Protein AF-F3CH17-F1 (afdb_monomer)

Organism: NCBI:txid875330

Solvent-accessible surface area (backbone atoms only — not comparable to full-atom values): 3730 Å² total; per-residue (Å²): 107,43,43,47,56,51,25,63,70,32,42,90,76,80,41,65,62,71,54,47,30,92,53,27,90,70,40,37,49,70,55,32,59,76,65,48,33,41,28,93,57,26,91,81,58,33,34,29,72,72,73,59,91,79,84,89,80,90,64,99,115

InterPro domains:
  IPR006094 FAD linked oxidase, N-terminal [PF01565] (5-59)
  IPR016169 FAD-binding, type PCMH, subdomain 2 [G3DSA:3.30.465.10] (1-61)
  IPR036318 FAD-binding, type PCMH-like superfamily [SSF56176] (1-59)
  IPR051914 FAD-linked Oxidoreductase/Transferase Type 4 [PTHR42934] (1-59)

Radius of gyration: 11.89 Å; Cα contacts (8 Å, |Δi|>4): 75; chains: 1; bounding box: 33×21×34 Å

Foldseek 3Di:
DAQQVQQVVCVVVVDGQQFDDPCSVPDDLVVQVVVQGHHPCCVPQNTSVSRDDDDDDDDPD

Structure (mmCIF, N/CA/C/O backbone):
data_AF-F3CH17-F1
#
_entry.id   AF-F3CH17-F1
#
loop_
_atom_site.group_PDB
_atom_site.id
_atom_site.type_symbol
_atom_site.label_atom_id
_atom_site.label_alt_id
_atom_site.label_comp_id
_atom_site.label_asym_id
_atom_site.label_entity_id
_atom_site.label_seq_id
_atom_site.pdbx_PDB_ins_code
_atom_site.Cartn_x
_atom_site.Cartn_y
_atom_site.Cartn_z
_atom_site.occupancy
_atom_site.B_iso_or_equiv
_atom_site.auth_seq_id
_atom_site.auth_comp_id
_atom_site.auth_asym_id
_atom_site.auth_atom_id
_atom_site.pdbx_PDB_model_num
ATOM 1 N N . VAL A 1 1 ? -7.706 -5.699 0.392 1.00 93.62 1 VAL A N 1
ATOM 2 C CA . VAL A 1 1 ? -6.872 -5.681 -0.838 1.00 93.62 1 VAL A CA 1
ATOM 3 C C . VAL A 1 1 ? -5.410 -5.572 -0.446 1.00 93.62 1 VAL A C 1
ATOM 5 O O . VAL A 1 1 ? -5.102 -4.797 0.453 1.00 93.62 1 VAL A O 1
ATOM 8 N N . ARG A 1 2 ? -4.548 -6.375 -1.072 1.00 97.62 2 ARG A N 1
ATOM 9 C CA . ARG A 1 2 ? -3.103 -6.441 -0.808 1.00 97.62 2 ARG A CA 1
ATOM 10 C C . ARG A 1 2 ? -2.365 -5.338 -1.565 1.00 97.62 2 ARG A C 1
ATOM 12 O O . ARG A 1 2 ? -2.746 -5.067 -2.700 1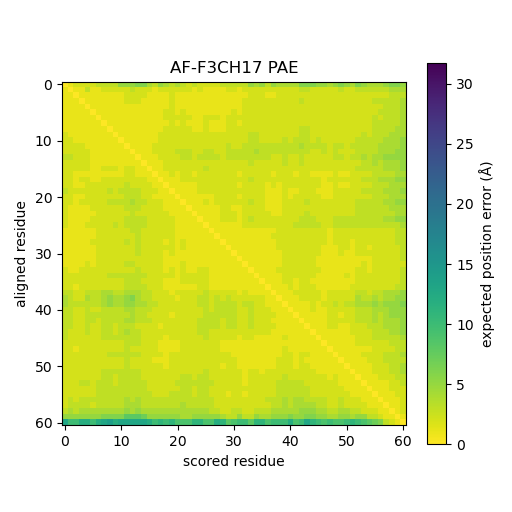.00 97.62 2 ARG A O 1
ATOM 19 N N . ASN A 1 3 ? -1.317 -4.749 -0.992 1.00 97.75 3 ASN A N 1
ATOM 20 C CA . ASN A 1 3 ? -0.646 -3.589 -1.590 1.00 97.75 3 ASN A CA 1
ATOM 21 C C . ASN A 1 3 ? -0.158 -3.842 -3.026 1.00 97.75 3 ASN A C 1
ATOM 23 O O . ASN A 1 3 ? -0.559 -3.144 -3.954 1.00 97.75 3 ASN A O 1
ATOM 27 N N . LEU A 1 4 ? 0.614 -4.917 -3.231 1.00 97.81 4 LEU A N 1
ATOM 28 C CA . LEU A 1 4 ? 1.141 -5.272 -4.553 1.00 97.81 4 LEU A CA 1
ATOM 29 C C . LEU A 1 4 ? 0.035 -5.528 -5.594 1.00 97.81 4 LEU A C 1
ATOM 31 O O . LEU A 1 4 ? 0.253 -5.318 -6.786 1.00 97.81 4 LEU A O 1
ATOM 35 N N . ALA A 1 5 ? -1.160 -5.944 -5.162 1.00 98.19 5 ALA A N 1
ATOM 36 C CA . ALA A 1 5 ? -2.271 -6.183 -6.078 1.00 98.19 5 ALA A CA 1
ATOM 37 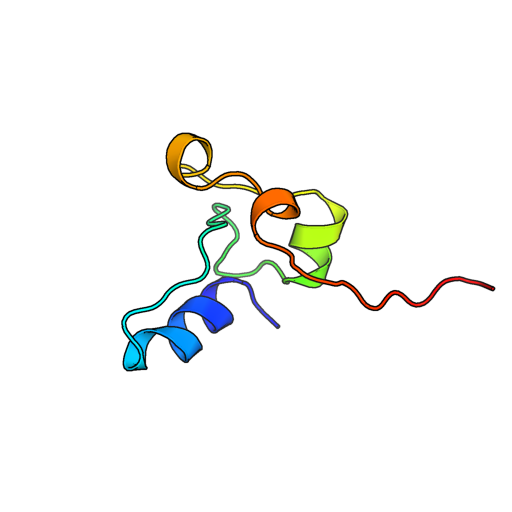C C . ALA A 1 5 ? -2.752 -4.894 -6.767 1.00 98.19 5 ALA A C 1
ATOM 39 O O . ALA A 1 5 ? -3.221 -4.972 -7.899 1.00 98.19 5 ALA A O 1
ATOM 40 N N . ILE A 1 6 ? -2.593 -3.716 -6.142 1.00 96.81 6 ILE A N 1
ATOM 41 C CA . ILE A 1 6 ? -2.918 -2.443 -6.803 1.00 96.81 6 ILE A CA 1
ATOM 42 C C . ILE A 1 6 ? -1.978 -2.203 -7.983 1.00 96.81 6 ILE A C 1
ATOM 44 O O . ILE A 1 6 ? -2.446 -1.953 -9.090 1.00 96.81 6 ILE A O 1
ATOM 48 N N . SER A 1 7 ? -0.664 -2.321 -7.780 1.00 97.00 7 SER A N 1
ATOM 49 C CA . SER A 1 7 ? 0.309 -2.131 -8.864 1.00 97.00 7 SER A CA 1
ATOM 50 C C . SER A 1 7 ? 0.116 -3.150 -9.987 1.00 97.00 7 SER A C 1
ATOM 52 O O . SER A 1 7 ? 0.206 -2.791 -11.154 1.00 97.00 7 SER A O 1
ATOM 54 N N . GLN A 1 8 ? -0.224 -4.400 -9.656 1.00 98.12 8 GLN A N 1
ATOM 55 C CA . GLN A 1 8 ? -0.558 -5.424 -10.654 1.00 98.12 8 GLN A CA 1
ATOM 56 C C . GLN A 1 8 ? -1.788 -5.039 -11.488 1.00 98.12 8 GLN A C 1
ATOM 58 O O . GLN A 1 8 ? -1.769 -5.196 -12.706 1.00 98.12 8 GLN A O 1
ATOM 63 N N . ALA A 1 9 ? -2.835 -4.510 -10.851 1.00 98.19 9 ALA A N 1
ATOM 64 C CA . ALA A 1 9 ? -4.043 -4.060 -11.540 1.00 98.19 9 ALA A CA 1
ATOM 65 C C . ALA A 1 9 ? -3.820 -2.780 -12.369 1.00 98.19 9 ALA A C 1
ATOM 67 O O . ALA A 1 9 ? -4.456 -2.604 -13.403 1.00 98.19 9 ALA A O 1
ATOM 68 N N . ALA A 1 10 ? -2.914 -1.900 -11.937 1.00 97.50 10 ALA A N 1
ATOM 69 C CA . ALA A 1 10 ? -2.585 -0.649 -12.618 1.00 97.50 10 ALA A CA 1
ATOM 70 C C . ALA A 1 10 ? -1.581 -0.824 -13.776 1.00 97.50 10 ALA A C 1
ATOM 72 O O . ALA A 1 10 ? -1.552 -0.001 -14.695 1.00 97.50 10 ALA A O 1
ATOM 73 N N . ALA A 1 11 ? -0.792 -1.905 -13.764 1.00 98.25 11 ALA A N 1
ATOM 74 C CA . ALA A 1 11 ? 0.273 -2.164 -14.733 1.00 98.25 11 ALA A CA 1
ATOM 75 C C . ALA A 1 11 ? -0.158 -2.089 -16.216 1.00 98.25 11 ALA A C 1
ATOM 77 O O . ALA A 1 11 ? 0.598 -1.508 -16.998 1.00 98.25 11 ALA A O 1
ATOM 78 N N . PRO A 1 12 ? -1.349 -2.576 -16.641 1.00 98.44 12 PRO A N 1
ATOM 79 C CA . PRO A 1 12 ? -1.807 -2.442 -18.031 1.00 98.44 12 PRO A CA 1
ATOM 80 C C . PRO A 1 12 ? -1.942 -0.992 -18.515 1.00 98.44 12 PRO A C 1
ATOM 82 O O . PRO A 1 12 ? -1.950 -0.743 -19.717 1.00 98.44 12 PRO A O 1
ATOM 85 N N . HIS A 1 13 ? -2.032 -0.032 -17.593 1.00 98.00 13 HIS A N 1
ATOM 86 C CA . HIS A 1 13 ? -2.120 1.397 -17.884 1.00 98.00 13 HIS A CA 1
ATOM 87 C C . HIS A 1 13 ? -0.761 2.113 -17.804 1.00 98.00 13 HIS A C 1
ATOM 89 O O . HIS A 1 13 ? -0.715 3.337 -17.889 1.00 98.00 13 HIS A O 1
ATOM 95 N N . GLY A 1 14 ? 0.346 1.384 -17.606 1.00 97.81 14 GLY A N 1
ATOM 96 C CA . GLY A 1 14 ? 1.669 1.981 -17.382 1.00 97.81 14 GLY A CA 1
ATOM 97 C C . GLY A 1 14 ? 1.800 2.678 -16.023 1.00 97.81 14 GLY A C 1
ATOM 98 O O . GLY A 1 14 ? 2.659 3.541 -15.852 1.00 97.81 14 GLY A O 1
ATOM 99 N N . LEU A 1 15 ? 0.937 2.324 -15.066 1.00 97.00 15 LEU A N 1
ATOM 100 C CA . LEU A 1 15 ? 0.869 2.917 -13.733 1.00 97.00 15 LEU A CA 1
ATOM 101 C C . LEU A 1 15 ? 1.236 1.893 -12.655 1.00 97.00 15 LEU A C 1
ATOM 103 O O . LEU A 1 15 ? 1.176 0.682 -12.866 1.00 97.00 15 LEU A O 1
ATOM 107 N N . TYR A 1 16 ? 1.583 2.390 -11.471 1.00 95.44 16 TYR A N 1
ATOM 108 C CA . TYR A 1 16 ? 1.805 1.586 -10.272 1.00 95.44 16 TYR A CA 1
ATOM 109 C C . TYR A 1 16 ? 1.422 2.389 -9.025 1.00 95.44 16 TYR A C 1
ATOM 111 O O . TYR A 1 16 ? 1.324 3.616 -9.073 1.00 95.44 16 TYR A O 1
ATOM 119 N N . TYR A 1 17 ? 1.202 1.699 -7.907 1.00 96.00 17 TYR A N 1
ATOM 120 C CA . TYR A 1 17 ? 1.002 2.339 -6.611 1.00 96.00 17 TYR A CA 1
ATOM 121 C C . TYR A 1 17 ? 2.352 2.560 -5.931 1.00 96.00 17 TYR A C 1
ATOM 123 O O . TYR A 1 17 ? 3.110 1.609 -5.743 1.00 96.00 17 TYR A O 1
ATOM 131 N N . ALA A 1 18 ? 2.662 3.819 -5.615 1.00 96.69 18 ALA A N 1
ATOM 132 C CA . ALA A 1 18 ? 4.018 4.218 -5.255 1.00 96.69 18 ALA A CA 1
ATOM 133 C C . ALA A 1 18 ? 4.496 3.743 -3.871 1.00 96.69 18 ALA A C 1
ATOM 135 O O . ALA A 1 18 ? 5.654 3.334 -3.781 1.00 96.69 18 ALA A O 1
ATOM 136 N N . PRO A 1 19 ? 3.664 3.754 -2.808 1.00 96.94 19 PRO A N 1
ATOM 137 C CA . PRO A 1 19 ? 4.051 3.195 -1.519 1.00 96.94 19 PRO A CA 1
ATOM 138 C C . PRO A 1 19 ? 4.389 1.706 -1.633 1.00 96.94 19 PRO A C 1
ATOM 140 O O . PRO A 1 19 ? 3.535 0.866 -1.928 1.00 96.94 19 PRO A O 1
ATOM 143 N N . ASP A 1 20 ? 5.648 1.381 -1.360 1.00 96.62 20 ASP A N 1
ATOM 144 C CA . ASP A 1 20 ? 6.257 0.078 -1.617 1.00 96.62 20 ASP A CA 1
ATOM 145 C C . ASP A 1 20 ? 6.873 -0.569 -0.356 1.00 96.62 20 ASP A C 1
ATOM 147 O O . ASP A 1 20 ? 8.030 -0.998 -0.390 1.00 96.62 20 ASP A O 1
ATOM 151 N N . PRO A 1 21 ? 6.144 -0.664 0.780 1.00 97.44 21 PRO A N 1
ATOM 152 C CA . PRO A 1 21 ? 6.661 -1.307 1.987 1.00 97.44 21 PRO A CA 1
ATOM 153 C C . PRO A 1 21 ? 7.201 -2.706 1.682 1.00 97.44 21 PRO A C 1
ATOM 155 O O . PRO A 1 21 ? 6.672 -3.415 0.823 1.00 97.44 21 PRO A O 1
ATOM 158 N N . SER A 1 22 ? 8.227 -3.149 2.414 1.00 97.00 22 SER A N 1
ATOM 159 C CA . SER A 1 22 ? 8.818 -4.487 2.222 1.00 97.00 22 SER A CA 1
ATOM 160 C C . SER A 1 22 ? 7.777 -5.608 2.344 1.00 97.00 22 SER A C 1
ATOM 162 O O . SER A 1 22 ? 7.865 -6.633 1.669 1.00 97.00 22 SER A O 1
ATOM 164 N N . SER A 1 23 ? 6.730 -5.372 3.135 1.00 97.50 23 SER A N 1
ATOM 165 C CA . SER A 1 23 ? 5.579 -6.248 3.319 1.00 97.50 23 SER A CA 1
ATOM 166 C C . SER A 1 23 ? 4.553 -6.198 2.180 1.00 97.50 23 SER A C 1
ATOM 168 O O . SER A 1 23 ? 3.528 -6.860 2.298 1.00 97.50 23 SER A O 1
ATOM 170 N N . GLN A 1 24 ? 4.786 -5.492 1.064 1.00 97.12 24 GLN A N 1
ATOM 171 C CA . GLN A 1 24 ? 3.811 -5.288 -0.027 1.00 97.12 24 GLN A CA 1
ATOM 172 C C . GLN A 1 24 ? 3.195 -6.574 -0.594 1.00 97.12 24 GLN A C 1
ATOM 174 O O . GLN A 1 24 ? 2.081 -6.555 -1.130 1.00 97.12 24 GLN A O 1
ATOM 179 N N . ILE A 1 25 ? 3.902 -7.700 -0.455 1.00 97.44 25 ILE A N 1
ATOM 180 C CA . ILE A 1 25 ? 3.414 -9.017 -0.855 1.00 97.44 25 ILE A CA 1
ATOM 181 C C . ILE A 1 25 ? 2.370 -9.609 0.101 1.00 97.44 25 ILE A C 1
ATOM 183 O O . ILE A 1 25 ? 1.813 -10.652 -0.223 1.00 97.44 25 ILE A O 1
ATOM 187 N N . ALA A 1 26 ? 2.109 -8.985 1.247 1.00 97.94 26 ALA A N 1
ATOM 188 C CA . ALA A 1 26 ? 1.231 -9.480 2.304 1.00 97.94 26 ALA A CA 1
ATOM 189 C C . ALA A 1 26 ? 0.360 -8.375 2.932 1.00 97.94 26 ALA A C 1
ATOM 191 O O . ALA A 1 26 ? -0.799 -8.633 3.250 1.00 97.94 26 ALA A O 1
ATOM 192 N N . CYS A 1 27 ? 0.870 -7.149 3.085 1.00 98.19 27 CYS A N 1
ATOM 193 C CA . CYS A 1 27 ? 0.153 -6.067 3.751 1.00 98.19 27 CYS A CA 1
ATOM 194 C C . CYS A 1 27 ? -1.082 -5.611 2.967 1.00 98.19 27 CYS A C 1
ATOM 196 O O . CYS A 1 27 ? -1.163 -5.718 1.737 1.00 98.19 27 CYS A O 1
ATOM 198 N N . SER A 1 28 ? -2.061 -5.098 3.709 1.00 98.31 28 SER A N 1
ATOM 199 C CA . SER A 1 28 ? -3.294 -4.557 3.153 1.00 98.31 28 SER A CA 1
ATOM 200 C C . SER A 1 28 ? -3.211 -3.042 2.981 1.00 98.31 28 SER A C 1
ATOM 202 O O . SER A 1 28 ? -2.474 -2.364 3.689 1.00 98.31 28 SER A O 1
ATOM 204 N N . ILE A 1 29 ? -4.025 -2.500 2.076 1.00 97.44 29 ILE A N 1
ATOM 205 C CA . ILE A 1 29 ? -4.120 -1.048 1.869 1.00 97.44 29 ILE A CA 1
ATOM 206 C C . ILE A 1 29 ? -4.635 -0.331 3.115 1.00 97.44 29 ILE A C 1
ATOM 208 O O . ILE A 1 29 ? -4.068 0.681 3.495 1.00 97.44 29 ILE A O 1
ATOM 212 N N . GLY A 1 30 ? -5.641 -0.883 3.801 1.00 97.75 30 GLY A N 1
ATOM 213 C CA . GLY A 1 30 ? -6.137 -0.303 5.053 1.00 97.75 30 GLY A CA 1
ATOM 214 C C . GLY A 1 30 ? -5.057 -0.234 6.137 1.00 97.75 30 GLY A C 1
ATOM 215 O O . GLY A 1 30 ? -4.921 0.793 6.790 1.00 97.75 30 GLY A O 1
ATOM 216 N N . GLY A 1 31 ? -4.234 -1.282 6.267 1.00 98.31 31 GLY A N 1
ATOM 217 C CA . GLY A 1 31 ? -3.091 -1.281 7.186 1.00 98.31 31 GLY A CA 1
ATOM 218 C C . GLY A 1 31 ? -2.034 -0.243 6.808 1.00 98.31 31 GLY A C 1
ATOM 219 O O . GLY A 1 31 ? -1.574 0.504 7.663 1.00 98.31 31 GLY A O 1
ATOM 220 N N . ASN A 1 32 ? -1.715 -0.122 5.516 1.00 98.19 32 ASN A N 1
ATOM 221 C CA . ASN A 1 32 ? -0.784 0.902 5.040 1.00 98.19 32 ASN A CA 1
ATOM 222 C C . ASN A 1 32 ? -1.278 2.321 5.355 1.00 98.19 32 ASN A C 1
ATOM 224 O O . ASN A 1 32 ? -0.481 3.165 5.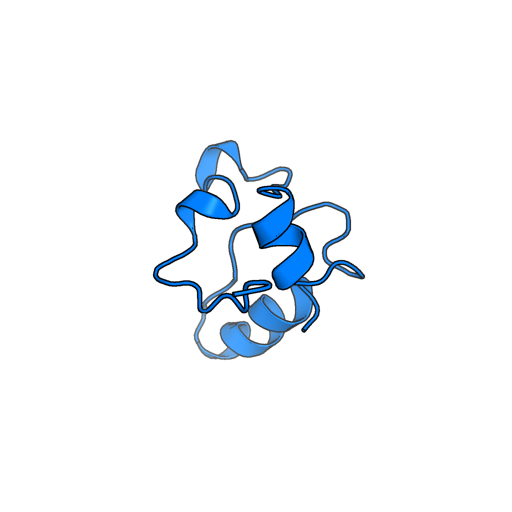758 1.00 98.19 32 ASN A O 1
ATOM 228 N N . VAL A 1 33 ? -2.580 2.582 5.188 1.00 98.00 33 VAL A N 1
ATOM 229 C CA . VAL A 1 33 ? -3.197 3.865 5.555 1.00 98.00 33 VAL A CA 1
ATOM 230 C C . VAL A 1 33 ? -3.108 4.092 7.065 1.00 98.00 33 VAL A C 1
ATOM 232 O O . VAL A 1 33 ? -2.691 5.169 7.482 1.00 98.00 33 VAL A O 1
ATOM 235 N N . ALA A 1 34 ? -3.441 3.082 7.873 1.00 98.06 34 ALA A N 1
ATOM 236 C CA . ALA A 1 34 ? -3.435 3.174 9.333 1.00 98.06 34 ALA A CA 1
ATOM 237 C C . ALA A 1 34 ? -2.039 3.444 9.926 1.00 98.06 34 ALA A C 1
ATOM 239 O O . ALA A 1 34 ? -1.928 4.166 10.912 1.00 98.06 34 ALA A O 1
ATOM 240 N N . GLU A 1 35 ? -0.979 2.907 9.316 1.00 97.69 35 GLU A N 1
ATOM 241 C CA . GLU A 1 35 ? 0.406 3.064 9.792 1.00 97.69 35 GLU A CA 1
ATOM 242 C C . GLU A 1 35 ? 1.224 4.096 8.998 1.00 97.69 35 GLU A C 1
ATOM 244 O O . GLU A 1 35 ? 2.420 4.255 9.238 1.00 97.69 35 GLU A O 1
ATOM 249 N N . ASN A 1 36 ? 0.608 4.795 8.037 1.00 97.94 36 ASN A N 1
ATOM 250 C CA . ASN A 1 36 ? 1.301 5.670 7.086 1.00 97.94 36 ASN A CA 1
ATOM 251 C C . ASN A 1 36 ? 2.528 4.987 6.439 1.00 97.94 36 ASN A C 1
ATOM 253 O O . ASN A 1 36 ? 3.633 5.536 6.393 1.00 97.94 36 ASN A O 1
ATOM 257 N N . ALA A 1 37 ? 2.332 3.762 5.949 1.00 98.00 37 ALA A N 1
ATOM 258 C CA . ALA A 1 37 ? 3.410 2.908 5.469 1.00 98.00 37 ALA A CA 1
ATOM 259 C C . ALA A 1 37 ? 4.185 3.536 4.298 1.00 98.00 37 ALA A C 1
ATOM 261 O O . ALA A 1 37 ? 3.648 4.301 3.490 1.00 98.00 37 ALA A O 1
ATOM 262 N N . GLY A 1 38 ? 5.450 3.156 4.169 1.00 97.00 38 GLY A N 1
ATOM 263 C CA . GLY A 1 38 ? 6.316 3.512 3.051 1.00 97.00 38 GLY A CA 1
ATOM 264 C C . GLY A 1 38 ? 7.344 2.422 2.790 1.00 97.00 38 GLY A C 1
ATOM 265 O O . GLY A 1 38 ? 7.440 1.457 3.549 1.00 97.00 38 GLY A O 1
ATOM 266 N N . GLY A 1 39 ? 8.112 2.578 1.718 1.00 96.06 39 GLY A N 1
ATOM 267 C CA . GLY A 1 39 ? 9.186 1.660 1.359 1.00 96.06 39 GLY A CA 1
ATOM 268 C C . GLY A 1 39 ? 10.458 2.376 0.937 1.00 96.06 39 GLY A C 1
ATOM 269 O O . GLY A 1 39 ? 10.669 3.550 1.245 1.00 96.06 39 GLY A O 1
ATOM 270 N N . VAL A 1 40 ? 11.326 1.648 0.239 1.00 95.69 40 VAL A N 1
ATOM 271 C CA . VAL A 1 40 ? 12.672 2.120 -0.124 1.00 95.69 40 VAL A CA 1
ATOM 272 C C . VAL A 1 40 ? 12.639 3.330 -1.060 1.00 95.69 40 VAL A C 1
ATOM 274 O O . VAL A 1 40 ? 13.591 4.109 -1.082 1.00 95.69 40 VAL A O 1
ATOM 277 N N . HIS A 1 41 ? 11.540 3.537 -1.791 1.00 96.12 41 HIS A N 1
ATOM 278 C CA . HIS A 1 41 ? 11.380 4.673 -2.697 1.00 96.12 41 HIS A CA 1
ATOM 279 C C . HIS A 1 41 ? 10.629 5.866 -2.081 1.00 96.12 41 HIS A C 1
ATOM 281 O O . HIS A 1 41 ? 10.313 6.822 -2.796 1.00 96.12 41 HIS A O 1
ATOM 287 N N . CYS A 1 42 ? 10.363 5.873 -0.769 1.00 96.38 42 CYS A N 1
ATOM 288 C CA . CYS A 1 42 ? 9.570 6.932 -0.134 1.00 96.38 42 CYS A CA 1
ATOM 289 C C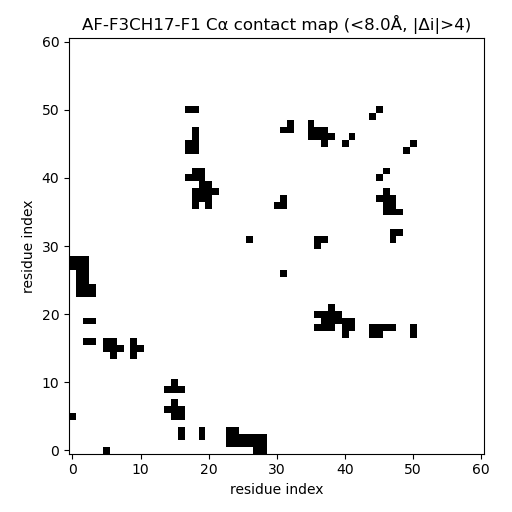 . CYS A 1 42 ? 10.206 8.328 -0.226 1.00 96.38 42 CYS A C 1
ATOM 291 O O . CYS A 1 42 ? 9.482 9.318 -0.264 1.00 96.38 42 CYS A O 1
ATOM 293 N N . LEU A 1 43 ? 11.536 8.432 -0.343 1.00 96.69 43 LEU A N 1
ATOM 294 C CA . LEU A 1 43 ? 12.200 9.719 -0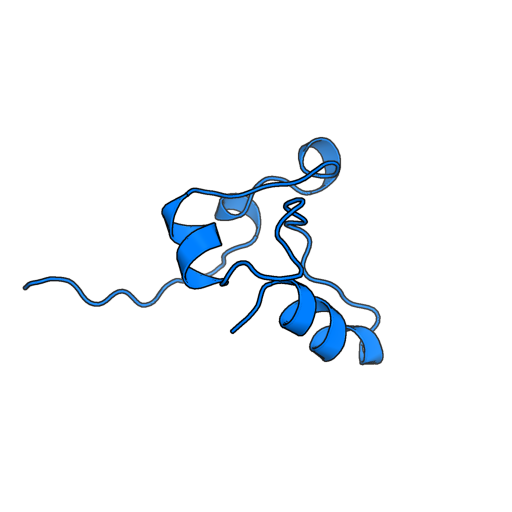.583 1.00 96.69 43 LEU A CA 1
ATOM 295 C C . LEU A 1 43 ? 11.806 10.332 -1.932 1.00 96.69 43 LEU A C 1
ATOM 297 O O . LEU A 1 43 ? 11.794 11.551 -2.073 1.00 96.69 43 LEU A O 1
ATOM 301 N N . LYS A 1 44 ? 11.488 9.494 -2.923 1.00 96.31 44 LYS A N 1
ATOM 302 C CA . LYS A 1 44 ? 11.107 9.938 -4.265 1.00 96.31 44 LYS A CA 1
ATOM 303 C C . LYS A 1 44 ? 9.599 10.133 -4.405 1.00 96.31 44 LYS A C 1
ATOM 305 O O . LYS A 1 44 ? 9.180 11.06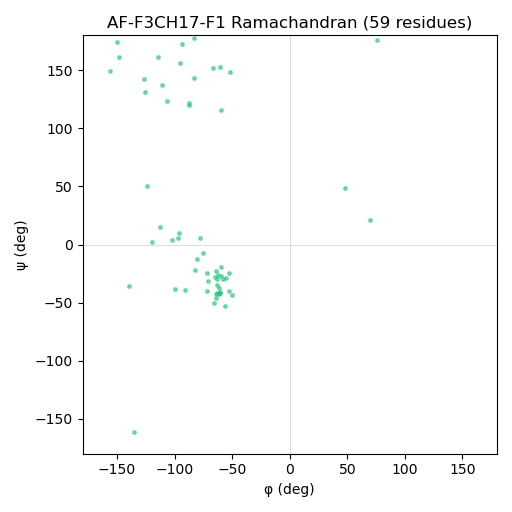9 -5.078 1.00 96.31 44 LYS A O 1
ATOM 310 N N . TYR A 1 45 ? 8.797 9.252 -3.807 1.00 96.44 45 TYR A N 1
ATOM 311 C CA . TYR A 1 45 ? 7.348 9.198 -4.050 1.00 96.44 45 TYR A CA 1
ATOM 312 C C . TYR A 1 45 ? 6.477 9.436 -2.810 1.00 96.44 45 TYR A C 1
ATOM 314 O O . TYR A 1 45 ? 5.251 9.376 -2.888 1.00 96.44 45 TYR A O 1
ATOM 322 N N . GLY A 1 46 ? 7.093 9.715 -1.665 1.00 97.50 46 GLY A N 1
ATOM 323 C CA . GLY A 1 46 ? 6.403 9.911 -0.399 1.00 97.50 46 GLY A CA 1
ATOM 324 C C . GLY A 1 46 ? 5.907 8.614 0.245 1.00 97.50 46 GLY A C 1
ATOM 325 O O . GLY A 1 46 ? 6.037 7.507 -0.276 1.00 97.50 46 GLY A O 1
ATOM 326 N N . LEU A 1 47 ? 5.347 8.782 1.439 1.00 98.19 47 LEU A N 1
ATOM 327 C CA . LEU A 1 47 ? 4.642 7.746 2.202 1.00 98.19 47 LEU A CA 1
ATOM 328 C C . LEU A 1 47 ? 3.184 7.603 1.741 1.00 98.19 47 LEU A C 1
ATOM 330 O O . LEU A 1 47 ? 2.708 8.384 0.912 1.00 98.19 47 LEU A O 1
ATOM 334 N N . THR A 1 48 ? 2.453 6.658 2.334 1.00 97.62 48 THR A N 1
ATOM 335 C CA . THR A 1 48 ? 1.032 6.409 2.040 1.00 97.62 48 THR A CA 1
ATOM 336 C C . THR A 1 48 ? 0.192 7.688 2.082 1.00 97.62 48 THR A C 1
ATOM 338 O O . THR A 1 48 ? -0.558 7.928 1.142 1.00 97.62 48 THR A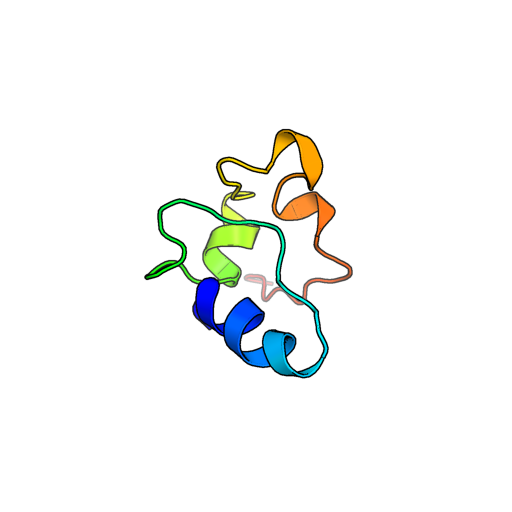 O 1
ATOM 341 N N . VAL A 1 49 ? 0.378 8.568 3.075 1.00 97.62 49 VAL A N 1
ATOM 342 C CA . VAL A 1 49 ? -0.374 9.837 3.181 1.00 97.62 49 VAL A CA 1
ATOM 343 C C . VAL A 1 49 ? -0.234 10.754 1.956 1.00 97.62 49 VAL A C 1
ATOM 345 O O . VAL A 1 49 ? -1.170 11.464 1.612 1.00 97.62 49 VAL A O 1
ATOM 348 N N . HIS A 1 50 ? 0.897 10.701 1.249 1.00 97.88 50 HIS A N 1
ATOM 349 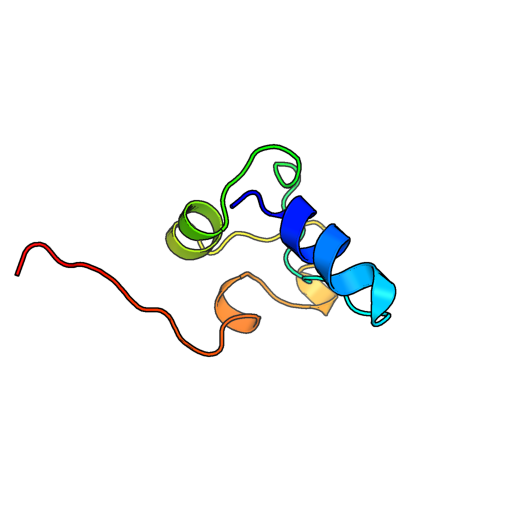C CA . HIS A 1 50 ? 1.145 11.519 0.054 1.00 97.88 50 HIS A CA 1
ATOM 350 C C . HIS A 1 50 ? 0.489 10.938 -1.207 1.00 97.88 50 HIS A C 1
ATOM 352 O O . HIS A 1 50 ? 0.428 11.601 -2.236 1.00 97.88 50 HIS A O 1
ATOM 358 N N . ASN A 1 51 ? 0.025 9.688 -1.134 1.00 96.62 51 ASN A N 1
ATOM 359 C CA . ASN A 1 51 ? -0.517 8.917 -2.250 1.00 96.62 51 ASN A CA 1
ATOM 360 C C . ASN A 1 51 ? -2.026 8.642 -2.087 1.00 96.62 51 ASN A C 1
ATOM 362 O O . ASN A 1 51 ? -2.576 7.778 -2.772 1.00 96.62 51 ASN A O 1
ATOM 366 N N . LEU A 1 52 ? -2.700 9.352 -1.175 1.00 95.81 52 LEU A N 1
ATOM 367 C CA . LEU A 1 52 ? -4.141 9.258 -0.942 1.00 95.81 52 LEU A CA 1
ATOM 368 C C . LEU A 1 52 ? -4.850 10.535 -1.390 1.00 95.81 52 LEU A C 1
ATOM 370 O O . LEU A 1 52 ? -4.412 11.638 -1.086 1.00 95.81 52 LEU A O 1
ATOM 374 N N . LEU A 1 53 ? -5.994 10.369 -2.057 1.00 97.25 53 LEU A N 1
ATOM 375 C CA . LEU A 1 53 ? -6.893 11.478 -2.401 1.00 97.25 53 LEU A CA 1
ATOM 376 C C . LEU A 1 53 ? -8.079 11.587 -1.434 1.00 97.25 53 LEU A C 1
ATOM 378 O O . LEU A 1 53 ? -8.514 12.684 -1.102 1.00 97.25 53 LEU A O 1
ATOM 382 N N . LYS A 1 54 ? -8.621 10.446 -0.996 1.00 97.81 54 LYS A N 1
ATOM 383 C CA . LYS A 1 54 ? -9.766 10.347 -0.084 1.00 97.81 54 LYS A CA 1
ATOM 384 C C . LYS A 1 54 ? -9.721 9.005 0.645 1.00 97.81 54 LYS A C 1
ATOM 386 O O . LYS A 1 54 ? -9.273 8.012 0.073 1.00 97.81 54 LYS A O 1
ATOM 391 N N . VAL A 1 55 ? -10.236 8.977 1.871 1.00 97.00 55 VAL A N 1
ATOM 392 C CA . VAL A 1 55 ? -10.531 7.748 2.616 1.00 97.00 55 VAL A CA 1
ATOM 393 C C . VAL A 1 55 ? -11.985 7.808 3.077 1.00 97.00 55 VAL A C 1
ATOM 395 O O . VAL A 1 55 ? -12.491 8.876 3.416 1.00 97.00 55 VAL A O 1
ATOM 398 N N . GLU A 1 56 ? -12.658 6.666 3.055 1.00 97.25 56 GLU A N 1
ATOM 399 C CA . GLU A 1 56 ? -13.930 6.454 3.738 1.00 97.25 56 GLU A CA 1
ATOM 400 C C . GLU A 1 56 ? -13.652 5.563 4.947 1.00 97.25 56 GLU A C 1
ATOM 402 O O . GLU A 1 56 ? -13.035 4.504 4.809 1.00 97.25 56 GLU A O 1
ATOM 407 N N . ILE A 1 57 ? -14.015 6.040 6.136 1.00 96.38 57 ILE A N 1
ATOM 408 C CA . ILE A 1 57 ? -13.650 5.424 7.413 1.00 96.38 57 ILE A CA 1
ATOM 409 C C . ILE A 1 57 ? -14.929 5.184 8.199 1.00 96.38 57 ILE A C 1
ATOM 411 O O . ILE A 1 57 ? -15.741 6.094 8.342 1.00 96.38 57 ILE A O 1
ATOM 415 N N . LEU A 1 58 ? -15.077 3.969 8.726 1.00 97.31 58 LEU A N 1
ATOM 416 C CA . LEU A 1 58 ? -16.100 3.661 9.714 1.00 97.31 58 LEU A CA 1
ATOM 417 C C . LEU A 1 58 ? -15.547 3.953 11.112 1.00 97.31 58 LEU A C 1
ATOM 419 O O . LEU A 1 58 ? -14.538 3.371 11.516 1.00 97.31 58 LEU A O 1
ATOM 423 N N . THR A 1 59 ? -16.204 4.858 11.827 1.00 96.25 59 THR A N 1
ATOM 424 C CA . THR A 1 59 ? -15.951 5.146 13.240 1.00 96.25 59 THR A CA 1
ATOM 425 C C . THR A 1 59 ? -16.877 4.327 14.136 1.00 96.25 59 THR A C 1
ATOM 427 O O . THR A 1 59 ? -17.752 3.612 13.657 1.00 96.25 59 THR A O 1
ATOM 430 N N . VAL A 1 60 ? -16.642 4.373 15.450 1.00 96.19 60 VAL A N 1
ATOM 431 C CA . VAL A 1 60 ? -17.556 3.764 16.435 1.00 96.19 60 VAL A CA 1
ATOM 432 C C . VAL A 1 60 ? -18.870 4.540 16.577 1.00 96.19 60 VAL A C 1
ATOM 434 O O . VAL A 1 60 ? -19.867 3.956 16.990 1.00 96.19 60 VAL A O 1
ATOM 437 N N . GLU A 1 61 ? -18.838 5.835 16.252 1.00 88.50 61 GLU A N 1
ATOM 438 C CA . GLU A 1 61 ? -20.001 6.716 16.095 1.00 88.50 61 GLU A CA 1
ATOM 439 C C . GLU A 1 61 ? -20.594 6.598 14.690 1.00 88.50 61 GLU A C 1
ATOM 441 O O . GLU A 1 61 ? -19.782 6.492 13.734 1.00 88.50 61 GLU A 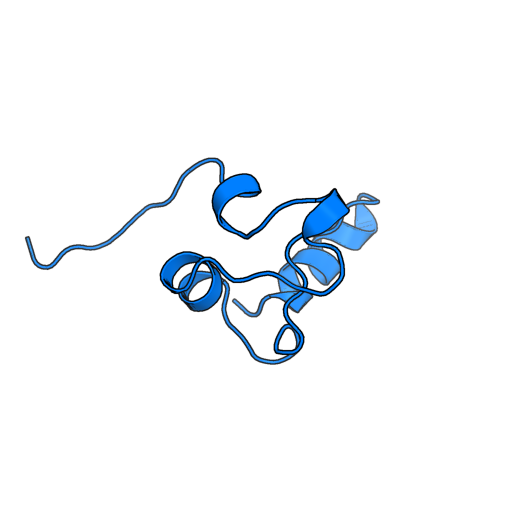O 1
#

Nearest PDB structures (foldseek):
  3pm9-assembly3_F  TM=9.479E-01  e=8.171E-02  Rhodopseudomonas palustris
  5adz-assembly1_B  TM=9.178E-01  e=2.485E+00  Cavia porcellus
  4bc7-assembly2_C  TM=9.099E-01  e=2.162E+00  Cavia porcellus
  5ae3-assembly2_B  TM=9.177E-01  e=2.857E+00  Cavia porcellus
  2uuu-assembly1_A  TM=8.913E-01  e=2.485E+00  Dictyostelium discoideum

Sequence (61 aa):
VRNLAISQAAAPHGLYYAPDPSSQIACSIGGNVAENAGGVHCLKYGLTVHNLLKVEILTVE

Secondary structure (DSSP, 8-state):
-BHHHHHHHHGGGT---S---GGGGT-BHHHHHHTT---TTHHHH--GGGG-S--------

pLDDT: mean 97.08, std 1.42, range [88.5, 98.44]

Mean predicted aligned error: 2.19 Å